Protein AF-A0A5M9N0T1-F1 (afdb_monomer_lite)

Foldseek 3Di:
DKAAFQGFDDDPNDGQFTFNHIGDVPRDDDPVGTDGPVVPD

Sequence (41 aa):
SNISEGDKIYKYGQVIGRAVKDIKIGEHVHLHNLISIRENI

Secondary structure (DSSP, 8-state):
--B-TTPEEEETTEEEEEESS-B-TT---STTTEEEGGG--

Radius of gyration: 9.56 Å; chains: 1; bounding box: 17×20×29 Å

pLDDT: mean 93.06, std 10.35, range [50.19, 98.25]

Structure (mmCIF, N/CA/C/O backbone):
data_AF-A0A5M9N0T1-F1
#
_entry.id   AF-A0A5M9N0T1-F1
#
loop_
_atom_site.group_PDB
_atom_site.id
_atom_site.type_symbol
_atom_site.label_atom_id
_atom_site.label_alt_id
_atom_site.label_comp_id
_atom_site.label_asym_id
_atom_site.label_entity_id
_atom_site.label_seq_id
_atom_site.pdbx_PDB_ins_code
_atom_site.Cartn_x
_atom_site.Cartn_y
_atom_site.Cartn_z
_atom_site.occupancy
_atom_site.B_iso_or_equiv
_atom_site.auth_seq_id
_atom_site.auth_comp_id
_atom_site.auth_asym_id
_atom_site.auth_atom_id
_atom_site.pdbx_PDB_model_num
ATOM 1 N N . SER A 1 1 ? -6.492 -1.710 8.751 1.00 84.62 1 SER A N 1
ATOM 2 C CA . SER A 1 1 ? -6.693 -3.134 9.083 1.00 84.62 1 SER A CA 1
ATOM 3 C C . SER A 1 1 ? -5.475 -3.914 8.628 1.00 84.62 1 SER A C 1
ATOM 5 O O . SER A 1 1 ? -4.679 -3.366 7.872 1.00 84.62 1 SER A O 1
ATOM 7 N N . ASN A 1 2 ? -5.319 -5.158 9.088 1.00 94.56 2 ASN A N 1
ATOM 8 C CA . ASN A 1 2 ? -4.422 -6.086 8.399 1.00 94.56 2 ASN A CA 1
ATOM 9 C C . ASN A 1 2 ? -4.933 -6.315 6.971 1.00 94.56 2 ASN A C 1
ATOM 11 O O . ASN A 1 2 ? -6.111 -6.070 6.683 1.00 94.56 2 ASN A O 1
ATOM 15 N N . ILE A 1 3 ? -4.032 -6.758 6.108 1.00 97.81 3 ILE A N 1
ATOM 16 C CA . ILE A 1 3 ? -4.318 -7.130 4.729 1.00 97.81 3 ILE A CA 1
ATOM 17 C C . ILE A 1 3 ? -3.949 -8.602 4.608 1.00 97.81 3 ILE A C 1
ATOM 19 O O . ILE A 1 3 ? -2.822 -8.971 4.938 1.00 97.81 3 ILE A O 1
ATOM 23 N N . SER A 1 4 ? -4.894 -9.430 4.186 1.00 98.25 4 SER A N 1
ATOM 24 C CA . SER A 1 4 ? -4.661 -10.866 4.035 1.00 98.25 4 SER A CA 1
ATOM 25 C C . SER A 1 4 ? -3.997 -11.142 2.691 1.00 98.25 4 SER A C 1
ATOM 27 O O . SER A 1 4 ? -4.132 -10.355 1.746 1.00 98.25 4 SER A O 1
ATOM 29 N N . GLU A 1 5 ? -3.305 -12.270 2.570 1.00 97.50 5 GLU A N 1
ATOM 30 C CA . GLU A 1 5 ? -2.848 -12.743 1.266 1.00 97.50 5 GLU A CA 1
ATOM 31 C C . GLU A 1 5 ? -3.999 -12.742 0.242 1.00 97.50 5 GLU A C 1
ATOM 33 O O . GLU A 1 5 ? -5.095 -13.243 0.484 1.00 97.50 5 GLU A O 1
ATOM 38 N N . GLY A 1 6 ? -3.742 -12.165 -0.931 1.00 96.44 6 GLY A N 1
ATOM 39 C CA . GLY A 1 6 ? -4.715 -12.064 -2.010 1.00 96.44 6 GLY A CA 1
ATOM 40 C C . GLY A 1 6 ? -5.619 -10.840 -1.989 1.00 96.44 6 GLY A C 1
ATOM 41 O O . GLY A 1 6 ? -6.262 -10.574 -3.008 1.00 96.44 6 GLY A O 1
ATOM 42 N N . ASP A 1 7 ? -5.610 -10.046 -0.923 1.00 97.81 7 ASP A N 1
ATOM 43 C CA . ASP A 1 7 ? -6.369 -8.801 -0.879 1.00 97.81 7 ASP A CA 1
ATOM 44 C C . ASP A 1 7 ? -5.813 -7.755 -1.857 1.00 97.81 7 ASP A C 1
ATOM 46 O O . ASP A 1 7 ? -4.613 -7.678 -2.147 1.00 97.81 7 ASP A O 1
ATOM 50 N N . LYS A 1 8 ? -6.714 -6.904 -2.362 1.00 97.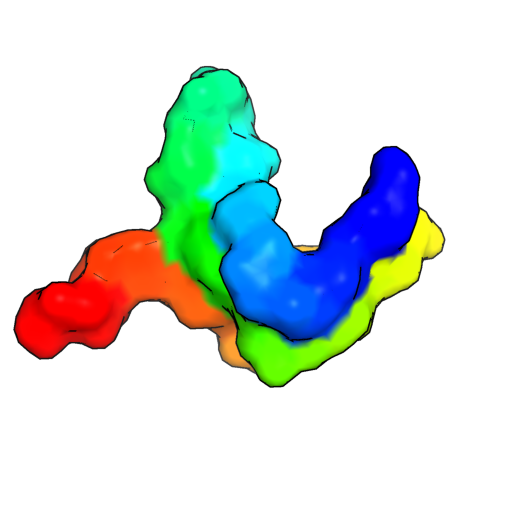06 8 LYS A N 1
ATOM 51 C CA . LYS A 1 8 ? -6.356 -5.753 -3.198 1.00 97.06 8 LYS A CA 1
ATOM 52 C C . LYS A 1 8 ? -5.660 -4.688 -2.354 1.00 97.06 8 LYS A C 1
ATOM 54 O O . LYS A 1 8 ? -6.162 -4.284 -1.307 1.00 97.06 8 LYS A O 1
ATOM 59 N N . ILE A 1 9 ? -4.552 -4.169 -2.870 1.00 96.19 9 ILE A N 1
ATOM 60 C CA . ILE A 1 9 ? -3.806 -3.070 -2.259 1.00 96.19 9 ILE A CA 1
ATOM 61 C C . ILE A 1 9 ? -4.222 -1.763 -2.913 1.00 96.19 9 ILE A C 1
ATOM 63 O O . ILE A 1 9 ? -4.136 -1.622 -4.135 1.00 96.19 9 ILE A O 1
ATOM 67 N N . TYR A 1 10 ? -4.638 -0.800 -2.093 1.00 95.56 10 TYR A N 1
ATOM 68 C CA . TYR A 1 10 ? -5.100 0.503 -2.550 1.00 95.56 10 TYR A CA 1
ATOM 69 C C . TYR A 1 10 ? -4.104 1.599 -2.196 1.00 95.56 10 TYR A C 1
ATOM 71 O O . TYR A 1 10 ? -3.614 1.681 -1.070 1.00 95.56 10 TYR A O 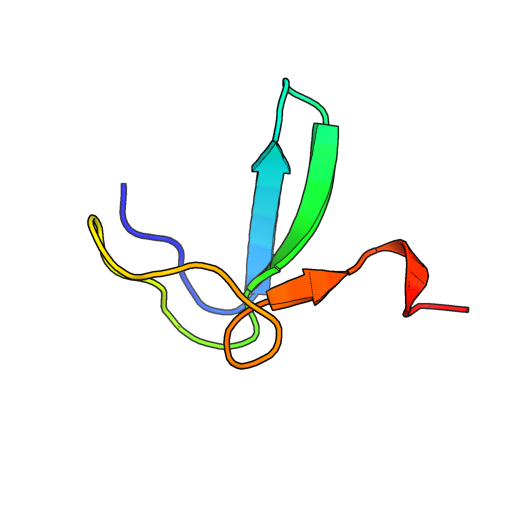1
ATOM 79 N N . LYS A 1 11 ? -3.862 2.496 -3.147 1.00 94.75 11 LYS A N 1
ATOM 80 C CA . LYS A 1 11 ? -3.136 3.744 -2.926 1.00 94.75 11 LYS A CA 1
ATOM 81 C C . LYS A 1 11 ? -3.868 4.850 -3.674 1.00 94.75 11 LYS A C 1
ATOM 83 O O . LYS A 1 11 ? -4.178 4.697 -4.851 1.00 94.75 11 LYS A O 1
ATOM 88 N N . TYR A 1 12 ? -4.192 5.937 -2.973 1.00 95.94 12 TYR A N 1
ATOM 89 C CA . TYR A 1 12 ? -4.969 7.060 -3.524 1.00 95.94 12 TYR A CA 1
ATOM 90 C C . TYR A 1 12 ? -6.341 6.649 -4.098 1.00 95.94 12 TYR A C 1
ATOM 92 O O . TYR A 1 12 ? -6.784 7.168 -5.117 1.00 95.94 12 TYR A O 1
ATOM 100 N N . GLY A 1 13 ? -6.999 5.665 -3.476 1.00 95.44 13 GLY A N 1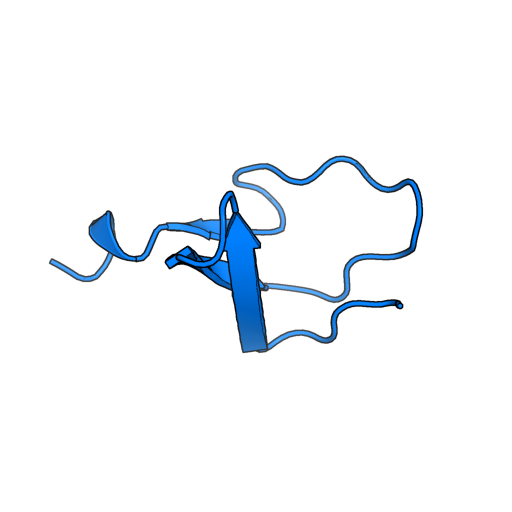
ATOM 101 C CA . GLY A 1 13 ? -8.287 5.136 -3.945 1.00 95.44 13 GLY A CA 1
ATOM 102 C C . GLY A 1 13 ? -8.206 4.230 -5.181 1.00 95.44 13 GLY A C 1
ATOM 103 O O . GLY A 1 13 ? -9.235 3.735 -5.624 1.00 95.44 13 GLY A O 1
ATOM 104 N N . GLN A 1 14 ? -7.012 3.974 -5.721 1.00 95.69 14 GLN A N 1
ATOM 105 C CA . GLN A 1 14 ? -6.800 3.091 -6.870 1.00 95.69 14 GLN A CA 1
ATOM 106 C C . GLN A 1 14 ? -6.175 1.769 -6.433 1.00 95.69 14 GLN A C 1
ATOM 108 O O . GLN A 1 14 ? -5.311 1.750 -5.554 1.00 95.69 14 GLN A O 1
ATOM 113 N N . VAL A 1 15 ? -6.585 0.667 -7.064 1.00 96.00 15 VAL A N 1
ATOM 114 C CA . VAL A 1 15 ? -5.932 -0.634 -6.875 1.00 96.00 15 VAL A CA 1
ATOM 115 C C . VAL A 1 15 ? -4.555 -0.574 -7.532 1.00 96.00 15 VAL A C 1
ATOM 117 O O . VAL A 1 15 ? -4.456 -0.348 -8.734 1.00 96.00 15 VAL A O 1
ATOM 120 N N . ILE A 1 16 ? -3.497 -0.781 -6.752 1.00 95.69 16 ILE A N 1
ATOM 121 C CA . ILE A 1 16 ? -2.111 -0.789 -7.244 1.00 95.69 16 ILE A CA 1
ATOM 122 C C . ILE A 1 16 ? -1.507 -2.189 -7.302 1.00 95.69 16 ILE A C 1
ATOM 124 O O . ILE A 1 16 ? -0.502 -2.389 -7.978 1.00 95.69 16 ILE A O 1
ATOM 128 N N . GLY A 1 17 ? -2.117 -3.165 -6.631 1.00 96.31 17 GLY A N 1
ATOM 129 C CA . GLY A 1 17 ? -1.628 -4.536 -6.640 1.00 96.31 17 GLY A CA 1
ATOM 130 C C . GLY A 1 17 ? -2.441 -5.485 -5.777 1.00 96.31 17 GLY A C 1
ATOM 131 O O . GLY A 1 17 ? -3.556 -5.163 -5.355 1.00 96.31 17 GLY A O 1
ATOM 132 N N . ARG A 1 18 ? -1.852 -6.649 -5.513 1.00 97.25 18 ARG A N 1
ATOM 133 C CA . ARG A 1 18 ? -2.391 -7.699 -4.643 1.00 97.25 18 ARG A CA 1
ATOM 134 C C . ARG A 1 18 ? -1.349 -8.089 -3.597 1.00 97.25 18 ARG A C 1
ATOM 136 O O . ARG A 1 18 ? -0.160 -8.149 -3.917 1.00 97.25 18 ARG A O 1
ATOM 143 N N . ALA A 1 19 ? -1.785 -8.370 -2.375 1.00 97.88 19 ALA A N 1
ATOM 144 C CA . ALA A 1 19 ? -0.928 -8.963 -1.357 1.00 97.88 19 ALA A CA 1
ATOM 145 C C . ALA A 1 19 ? -0.505 -10.383 -1.777 1.00 97.88 19 ALA A C 1
ATOM 147 O O . ALA A 1 19 ? -1.351 -11.183 -2.183 1.00 97.88 19 ALA A O 1
ATOM 148 N N . VAL A 1 20 ? 0.787 -10.703 -1.679 1.00 97.25 20 VAL A N 1
ATOM 149 C CA . VAL A 1 20 ? 1.308 -12.071 -1.922 1.00 97.25 20 VAL A CA 1
ATOM 150 C C . VAL A 1 20 ? 1.596 -12.840 -0.630 1.00 97.25 20 VAL A C 1
ATOM 152 O O . VAL A 1 20 ? 2.007 -13.990 -0.676 1.00 97.25 20 VAL A O 1
ATOM 155 N N . LYS A 1 21 ? 1.388 -12.188 0.515 1.00 97.81 21 LYS A N 1
ATOM 156 C CA . LYS A 1 21 ? 1.360 -12.753 1.868 1.00 97.81 21 LYS A CA 1
ATOM 157 C C . LYS A 1 21 ? 0.600 -11.787 2.779 1.00 97.81 21 LYS A C 1
ATOM 159 O O . LYS A 1 21 ? 0.376 -10.642 2.383 1.00 97.81 21 LYS A O 1
ATOM 164 N N . ASP A 1 22 ? 0.263 -12.211 3.992 1.00 98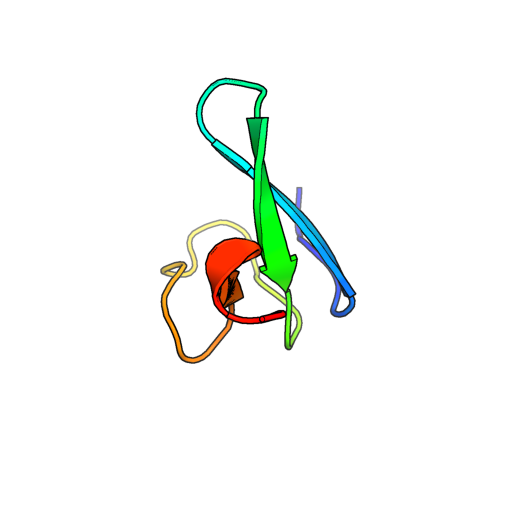.25 22 ASP A N 1
ATOM 165 C CA . ASP A 1 22 ? -0.333 -11.323 4.997 1.00 98.25 22 ASP A CA 1
ATOM 166 C C . ASP A 1 22 ? 0.571 -10.113 5.296 1.00 98.25 22 ASP A C 1
ATOM 168 O O . ASP A 1 22 ? 1.785 -10.257 5.464 1.00 98.25 22 ASP A O 1
ATOM 172 N N . ILE A 1 23 ? -0.031 -8.925 5.398 1.00 98.12 23 ILE A N 1
ATOM 173 C CA . ILE A 1 23 ? 0.637 -7.663 5.742 1.00 98.12 23 ILE A CA 1
ATOM 174 C C . ILE A 1 23 ? -0.009 -7.104 7.008 1.00 98.12 23 ILE A C 1
ATOM 176 O O . ILE A 1 23 ? -1.201 -6.763 7.035 1.00 98.12 23 ILE A O 1
ATOM 180 N N . LYS A 1 24 ? 0.786 -6.987 8.072 1.00 98.06 24 LYS A N 1
ATOM 181 C CA . LYS A 1 24 ? 0.320 -6.441 9.353 1.00 98.06 24 LYS A CA 1
ATOM 182 C C . LYS A 1 24 ? 0.344 -4.915 9.348 1.00 98.06 24 LYS A C 1
ATOM 184 O O . LYS A 1 24 ? 1.123 -4.282 8.637 1.00 98.06 24 LYS A O 1
ATOM 189 N N . ILE A 1 25 ? -0.490 -4.303 10.187 1.00 97.62 25 ILE A N 1
ATOM 190 C CA . ILE A 1 25 ? -0.442 -2.850 10.407 1.00 97.62 25 ILE A CA 1
ATOM 191 C C . ILE A 1 25 ? 0.974 -2.442 10.853 1.00 97.62 25 ILE A C 1
ATOM 193 O O . ILE A 1 25 ? 1.505 -2.991 11.815 1.00 97.62 25 ILE A O 1
ATOM 197 N N . GLY A 1 26 ? 1.561 -1.466 10.154 1.00 97.12 26 GLY A N 1
ATOM 198 C CA . GLY A 1 26 ? 2.918 -0.966 10.404 1.00 97.12 26 GLY A CA 1
ATOM 199 C C . GLY A 1 26 ? 4.025 -1.679 9.617 1.00 97.12 26 GLY A C 1
ATOM 200 O O . GLY A 1 26 ? 5.161 -1.213 9.630 1.00 97.12 26 GLY A O 1
ATOM 201 N N . GLU A 1 27 ? 3.719 -2.769 8.909 1.00 97.94 27 GLU A N 1
ATOM 202 C CA . GLU A 1 27 ? 4.679 -3.456 8.040 1.00 97.94 27 GLU A CA 1
ATOM 203 C C . GLU A 1 27 ? 4.958 -2.652 6.758 1.00 97.94 27 GLU A C 1
ATOM 205 O O . GLU A 1 27 ? 4.087 -1.966 6.217 1.00 97.94 27 GLU A O 1
ATOM 210 N N . HIS A 1 28 ? 6.191 -2.733 6.252 1.00 97.00 28 HIS A N 1
ATOM 211 C CA . HIS A 1 28 ? 6.576 -2.068 5.011 1.00 97.00 28 HIS A CA 1
ATOM 212 C C . HIS A 1 28 ? 6.017 -2.813 3.792 1.00 97.00 28 HIS A C 1
ATOM 214 O O . HIS A 1 28 ? 6.305 -3.991 3.598 1.00 97.00 28 HIS A O 1
ATOM 220 N N . VAL A 1 29 ? 5.260 -2.115 2.941 1.00 96.31 29 VAL A N 1
ATOM 221 C CA . VAL A 1 29 ? 4.680 -2.681 1.713 1.00 96.31 29 VAL A CA 1
ATOM 222 C C . VAL A 1 29 ? 5.643 -2.511 0.535 1.00 96.31 29 VAL A C 1
ATOM 224 O O . VAL A 1 29 ? 5.894 -1.390 0.090 1.00 96.31 29 VAL A O 1
ATOM 227 N N . HIS A 1 30 ? 6.179 -3.617 0.018 1.00 95.56 30 HIS A N 1
ATOM 228 C CA . HIS A 1 30 ? 7.132 -3.646 -1.094 1.00 95.56 30 HIS A CA 1
ATOM 229 C C . HIS A 1 30 ? 7.059 -4.976 -1.870 1.00 95.56 30 HIS A C 1
ATOM 231 O O . HIS A 1 30 ? 6.247 -5.836 -1.559 1.00 95.56 30 HIS A O 1
ATOM 237 N N . LEU A 1 31 ? 7.926 -5.185 -2.863 1.00 95.06 31 LEU A N 1
ATOM 238 C CA . LEU A 1 31 ? 7.899 -6.346 -3.777 1.00 95.06 31 LEU A CA 1
ATOM 239 C C . LEU A 1 31 ? 7.867 -7.727 -3.088 1.00 95.06 31 LEU A C 1
ATOM 241 O O . LEU A 1 31 ? 7.390 -8.699 -3.657 1.00 95.06 31 LEU A O 1
ATOM 245 N N . HIS A 1 32 ? 8.351 -7.829 -1.847 1.00 96.44 32 HIS A N 1
ATOM 246 C CA . HIS A 1 32 ? 8.334 -9.081 -1.086 1.00 96.44 32 HIS A CA 1
ATOM 247 C C . HIS A 1 32 ? 6.946 -9.441 -0.510 1.00 96.44 32 HIS A C 1
ATOM 249 O O . HIS A 1 32 ? 6.759 -10.555 -0.025 1.00 96.44 32 HIS A O 1
ATOM 255 N N . ASN A 1 33 ? 6.003 -8.492 -0.461 1.00 97.19 33 ASN A N 1
ATOM 256 C CA . ASN A 1 33 ? 4.637 -8.689 0.045 1.00 97.19 33 ASN A CA 1
ATOM 257 C C . ASN A 1 33 ? 3.538 -8.121 -0.867 1.00 97.19 33 ASN A C 1
ATOM 259 O O . ASN A 1 33 ? 2.356 -8.326 -0.599 1.00 97.19 33 ASN A O 1
ATOM 263 N N . LEU A 1 34 ? 3.916 -7.503 -1.985 1.00 96.12 34 LEU A N 1
ATOM 264 C CA . LEU A 1 34 ? 3.038 -6.904 -2.983 1.00 96.12 34 LEU A CA 1
ATOM 265 C C . LEU A 1 34 ? 3.476 -7.334 -4.386 1.00 96.12 34 LEU A C 1
ATOM 267 O O . LEU A 1 34 ? 4.640 -7.161 -4.737 1.00 96.12 34 LEU A O 1
ATOM 271 N N . ILE A 1 35 ? 2.518 -7.744 -5.217 1.00 96.69 35 ILE A N 1
ATOM 272 C CA . ILE A 1 35 ? 2.678 -7.769 -6.678 1.00 96.69 35 ILE A CA 1
ATOM 273 C C . ILE A 1 35 ? 1.890 -6.616 -7.306 1.00 96.69 35 ILE A C 1
ATOM 275 O O . ILE A 1 35 ? 0.735 -6.374 -6.939 1.00 96.69 35 ILE A O 1
ATOM 279 N N . SER A 1 36 ? 2.513 -5.878 -8.225 1.00 93.38 36 SER A N 1
ATOM 280 C CA . SER A 1 36 ? 1.892 -4.735 -8.909 1.00 93.38 36 SER A CA 1
ATOM 281 C C . SER A 1 36 ? 0.844 -5.201 -9.920 1.00 93.38 36 SER A C 1
ATOM 283 O O . SER A 1 36 ? 1.076 -6.168 -10.641 1.00 93.38 36 SER A O 1
ATOM 285 N N . ILE A 1 37 ? -0.273 -4.474 -10.072 1.00 89.62 37 ILE A N 1
ATOM 286 C CA . ILE A 1 37 ? -1.248 -4.786 -11.140 1.00 89.62 37 ILE A CA 1
ATOM 287 C C . ILE A 1 37 ? -0.633 -4.704 -12.542 1.00 89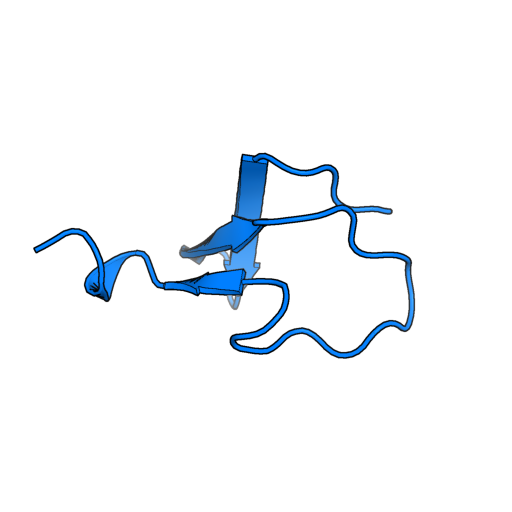.62 37 ILE A C 1
ATOM 289 O O . ILE A 1 37 ? -1.167 -5.297 -13.473 1.00 89.62 37 ILE A O 1
ATOM 293 N N . ARG A 1 38 ? 0.475 -3.966 -12.692 1.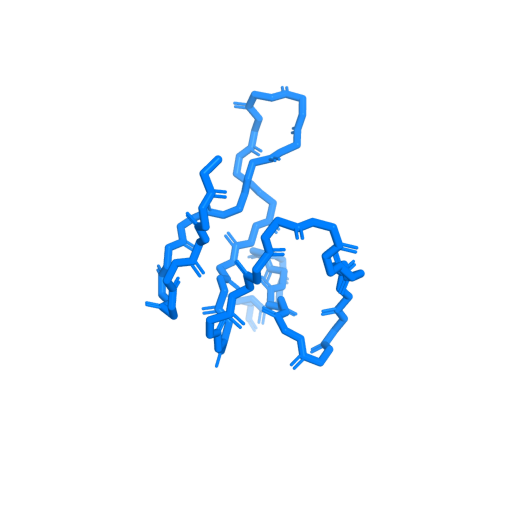00 82.06 38 ARG A N 1
ATOM 294 C CA . ARG A 1 38 ? 1.196 -3.810 -13.959 1.00 82.06 38 ARG A CA 1
ATOM 295 C C . ARG A 1 38 ? 2.114 -4.980 -14.284 1.00 82.06 38 ARG A C 1
ATOM 297 O O . ARG A 1 38 ? 2.605 -5.011 -15.393 1.00 82.06 38 ARG A O 1
ATOM 304 N N . GLU A 1 39 ? 2.376 -5.892 -13.354 1.00 70.94 39 GLU A N 1
ATOM 305 C CA . GLU A 1 39 ? 3.187 -7.089 -13.625 1.00 70.94 39 GLU A CA 1
ATOM 306 C C . GLU A 1 39 ? 2.337 -8.271 -14.118 1.00 70.94 39 GLU A C 1
ATOM 308 O O . GLU A 1 39 ? 2.874 -9.329 -14.413 1.00 70.94 39 GLU A O 1
ATOM 313 N N . ASN A 1 40 ? 1.019 -8.083 -14.269 1.00 56.06 40 ASN A N 1
ATOM 314 C CA . ASN A 1 40 ? 0.108 -9.055 -14.884 1.00 56.06 40 ASN A CA 1
ATOM 315 C C . ASN A 1 40 ? 0.018 -8.910 -16.422 1.00 56.06 40 ASN A C 1
ATOM 317 O O . ASN A 1 40 ? -1.057 -9.141 -16.979 1.00 56.06 40 ASN A O 1
ATOM 321 N N . ILE A 1 41 ? 1.089 -8.464 -17.093 1.00 50.19 41 ILE A N 1
ATOM 322 C CA . ILE A 1 41 ? 1.165 -8.408 -18.570 1.00 50.19 41 ILE A CA 1
ATOM 323 C C . ILE A 1 41 ? 1.806 -9.682 -19.104 1.00 50.19 41 ILE A C 1
ATOM 325 O O . ILE A 1 41 ? 2.832 -10.091 -18.518 1.00 50.19 41 ILE A O 1
#